Protein AF-A0A3S0S8D2-F1 (afdb_monomer)

Structure (mmCIF, N/CA/C/O backbone):
data_AF-A0A3S0S8D2-F1
#
_entry.id   AF-A0A3S0S8D2-F1
#
loop_
_atom_site.group_PDB
_atom_site.id
_atom_site.type_symbol
_atom_site.label_atom_id
_atom_site.label_alt_id
_atom_site.label_comp_id
_atom_site.label_asym_id
_atom_site.label_entity_id
_atom_site.label_seq_id
_atom_site.pdbx_PDB_ins_code
_atom_site.Cartn_x
_atom_site.Cartn_y
_atom_site.Cartn_z
_atom_site.occupancy
_atom_site.B_iso_or_equiv
_atom_site.auth_seq_id
_atom_site.auth_comp_id
_atom_site.auth_asym_id
_atom_site.auth_atom_id
_atom_site.pdbx_PDB_model_num
ATOM 1 N N . MET A 1 1 ? -9.779 15.955 -19.318 1.00 48.97 1 MET A N 1
ATOM 2 C CA . MET A 1 1 ? -9.387 16.499 -17.996 1.00 48.97 1 MET A CA 1
ATOM 3 C C . MET A 1 1 ? -9.343 15.365 -16.984 1.00 48.97 1 MET A C 1
ATOM 5 O O . MET A 1 1 ? -10.001 14.359 -17.213 1.00 48.97 1 MET A O 1
ATOM 9 N N . THR A 1 2 ? -8.590 15.509 -15.894 1.00 70.19 2 THR A N 1
ATOM 10 C CA . THR A 1 2 ? -8.640 14.594 -14.741 1.00 70.19 2 THR A CA 1
ATOM 11 C C . THR A 1 2 ? -9.596 15.150 -13.692 1.00 70.19 2 THR A C 1
ATOM 13 O O . THR A 1 2 ? -9.360 16.249 -13.193 1.00 70.19 2 THR A O 1
ATOM 16 N N . TYR A 1 3 ? -10.646 14.408 -13.343 1.00 78.44 3 TYR A N 1
ATOM 17 C CA . TYR A 1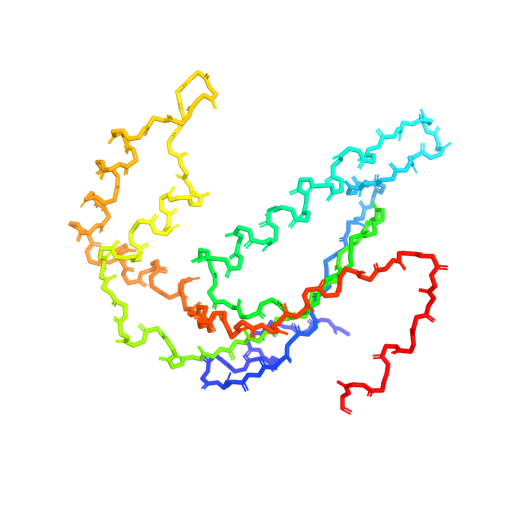 3 ? -11.527 14.781 -12.234 1.00 78.44 3 TYR A CA 1
ATOM 18 C C . TYR A 1 3 ? -10.920 14.335 -10.889 1.00 78.44 3 TYR A C 1
ATOM 20 O O . TYR A 1 3 ? -10.218 13.318 -10.842 1.00 78.44 3 TYR A O 1
ATOM 28 N N . PRO A 1 4 ? -11.158 15.064 -9.783 1.00 78.88 4 PRO A N 1
ATOM 29 C CA . PRO A 1 4 ? -10.824 14.600 -8.440 1.00 78.88 4 PRO A CA 1
ATOM 30 C C . PRO A 1 4 ? -11.459 13.237 -8.143 1.00 78.88 4 PRO A C 1
ATOM 32 O O . PRO A 1 4 ? -12.620 13.009 -8.467 1.00 78.88 4 PRO A O 1
ATOM 35 N N . ARG A 1 5 ? -10.729 12.342 -7.461 1.00 76.88 5 ARG A N 1
ATOM 36 C CA . ARG A 1 5 ? -11.211 10.975 -7.173 1.00 76.88 5 ARG A CA 1
ATOM 37 C C . ARG A 1 5 ? -12.567 10.938 -6.454 1.00 76.88 5 ARG A C 1
ATOM 39 O O . ARG A 1 5 ? -13.375 10.089 -6.792 1.00 76.88 5 ARG A O 1
ATOM 46 N N . HIS A 1 6 ? -12.846 11.893 -5.562 1.00 79.25 6 HIS A N 1
ATOM 47 C CA . HIS A 1 6 ? -14.130 11.999 -4.850 1.00 79.25 6 HIS A CA 1
ATOM 48 C C . HIS A 1 6 ? -15.338 12.333 -5.750 1.00 79.25 6 HIS A C 1
ATOM 50 O O . HIS A 1 6 ? -16.468 12.247 -5.292 1.00 79.25 6 HIS A O 1
ATOM 56 N N . GLN A 1 7 ? -15.117 12.755 -7.002 1.00 82.88 7 GLN A N 1
ATOM 57 C CA . GLN A 1 7 ? -16.180 13.000 -7.991 1.00 82.88 7 GLN A CA 1
ATOM 58 C C . GLN A 1 7 ? -16.427 11.786 -8.897 1.00 82.88 7 GLN A C 1
ATOM 60 O O . GLN A 1 7 ? -17.428 11.740 -9.601 1.00 82.88 7 GLN A O 1
ATOM 65 N N . ILE A 1 8 ? -15.492 10.829 -8.911 1.00 82.25 8 ILE A N 1
ATOM 66 C CA . ILE A 1 8 ? -15.539 9.610 -9.734 1.00 82.25 8 ILE A CA 1
ATOM 67 C C . ILE A 1 8 ? -15.948 8.401 -8.878 1.0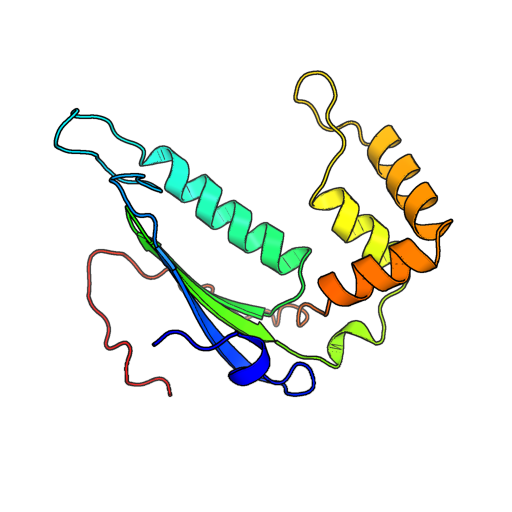0 82.25 8 ILE A C 1
ATOM 69 O O . ILE A 1 8 ? -16.569 7.469 -9.376 1.00 82.25 8 ILE A O 1
ATOM 73 N N . VAL A 1 9 ? -15.568 8.406 -7.598 1.00 81.81 9 VAL A N 1
ATOM 74 C CA . VAL A 1 9 ? -15.732 7.296 -6.658 1.00 81.81 9 VAL A CA 1
ATOM 75 C C . VAL A 1 9 ? -16.474 7.792 -5.424 1.00 81.81 9 VAL A C 1
ATOM 77 O O . VAL A 1 9 ? -15.952 8.636 -4.693 1.00 81.81 9 VAL A O 1
ATOM 80 N N . ASP A 1 10 ? -17.660 7.237 -5.181 1.00 81.38 10 ASP A N 1
ATOM 81 C CA . ASP A 1 10 ? -18.378 7.402 -3.919 1.00 81.38 10 ASP A CA 1
ATOM 82 C C . ASP A 1 10 ? -17.737 6.525 -2.821 1.00 81.38 10 ASP A C 1
ATOM 84 O O . ASP A 1 10 ? -17.685 5.304 -2.980 1.00 81.38 10 ASP A O 1
ATOM 88 N N . PRO A 1 11 ? -17.279 7.095 -1.687 1.00 75.69 11 PRO A N 1
ATOM 89 C CA . PRO A 1 11 ? -16.758 6.321 -0.559 1.00 75.69 11 PRO A CA 1
ATOM 90 C C . PRO A 1 11 ? -17.792 5.426 0.146 1.00 75.69 11 PRO A C 1
ATOM 92 O O . PRO A 1 11 ? -17.395 4.635 1.005 1.00 75.69 11 PRO A O 1
ATOM 95 N N . GLY A 1 12 ? -19.091 5.591 -0.122 1.00 79.00 12 GLY A N 1
ATOM 96 C CA . GLY A 1 12 ? -20.170 4.750 0.408 1.00 79.00 12 GLY A CA 1
ATOM 97 C C . GLY A 1 12 ? -20.477 3.497 -0.421 1.00 79.00 12 GLY A C 1
ATOM 98 O O . GLY A 1 12 ? -21.145 2.596 0.085 1.00 79.00 12 GLY A O 1
ATOM 99 N N . THR A 1 13 ? -19.962 3.409 -1.650 1.00 82.62 13 THR A N 1
ATOM 100 C CA . THR A 1 13 ? -20.306 2.365 -2.624 1.00 82.62 13 THR A CA 1
ATOM 101 C C . THR A 1 13 ? -19.224 1.285 -2.717 1.00 82.62 13 THR A C 1
ATOM 103 O O . THR A 1 13 ? -18.034 1.579 -2.829 1.00 82.62 13 THR A O 1
ATOM 106 N N . GLU A 1 14 ? -19.640 0.016 -2.697 1.00 86.62 14 GLU A N 1
ATOM 107 C CA . GLU A 1 14 ? -18.772 -1.118 -3.031 1.00 86.62 14 GLU A CA 1
ATOM 108 C C . GLU A 1 14 ? -18.471 -1.130 -4.538 1.00 86.62 14 GLU A C 1
ATOM 110 O O . GLU A 1 14 ? -19.368 -0.929 -5.357 1.00 86.62 14 GLU A O 1
ATOM 115 N N . GLY A 1 15 ? -17.225 -1.399 -4.934 1.00 87.94 15 GLY A N 1
ATOM 116 C CA . GLY A 1 15 ? -16.905 -1.496 -6.356 1.00 87.94 15 GLY A CA 1
ATOM 117 C C . GLY A 1 15 ? -15.497 -1.968 -6.684 1.00 87.94 15 GLY A C 1
ATOM 118 O O . GLY A 1 15 ? -14.622 -2.069 -5.821 1.00 87.94 15 GLY A O 1
ATOM 119 N N . PHE A 1 16 ? -15.290 -2.237 -7.973 1.00 90.06 16 PHE A N 1
ATOM 120 C CA . PHE A 1 16 ? -13.996 -2.562 -8.564 1.00 90.06 16 PHE A CA 1
ATOM 121 C C . PHE A 1 16 ? -13.399 -1.335 -9.252 1.00 90.06 16 PHE A C 1
ATOM 123 O O . PHE A 1 16 ? -14.057 -0.676 -10.056 1.00 90.06 16 PHE A O 1
ATOM 130 N N . PHE A 1 17 ? -12.127 -1.055 -8.980 1.00 89.00 17 PHE A N 1
ATOM 131 C CA . PHE A 1 17 ? -11.427 0.119 -9.485 1.00 89.00 17 PHE A CA 1
ATOM 132 C C . PHE A 1 17 ? -10.118 -0.280 -10.159 1.00 89.00 17 PHE A C 1
ATOM 134 O O . PHE A 1 17 ? -9.238 -0.888 -9.545 1.00 89.00 17 PHE A O 1
ATOM 141 N N . HIS A 1 18 ? -9.976 0.107 -11.427 1.00 91.69 18 HIS A N 1
ATOM 142 C CA . HIS A 1 18 ? -8.721 -0.002 -12.159 1.00 91.69 18 HIS A CA 1
ATOM 143 C C . HIS A 1 18 ? -7.872 1.254 -11.921 1.00 91.69 18 HIS A C 1
ATOM 145 O O . HIS A 1 18 ? -8.039 2.291 -12.563 1.00 91.69 18 HIS A O 1
ATOM 151 N N . CYS A 1 19 ? -6.947 1.150 -10.977 1.00 90.12 19 CYS A N 1
ATOM 152 C CA . CYS A 1 19 ? -6.000 2.196 -10.629 1.00 90.12 19 CYS A CA 1
ATOM 153 C C . CYS A 1 19 ? -4.751 2.096 -11.513 1.00 90.12 19 CYS A C 1
ATOM 155 O O . CYS A 1 19 ? -4.150 1.029 -11.644 1.00 90.12 19 CYS A O 1
ATOM 157 N N . VAL A 1 20 ? -4.326 3.224 -12.088 1.00 91.56 20 VAL A N 1
ATOM 158 C CA . VAL A 1 20 ? -3.098 3.314 -12.890 1.00 91.56 20 VAL A CA 1
ATOM 159 C C . VAL A 1 20 ? -2.235 4.447 -12.357 1.00 91.56 20 VAL A C 1
ATOM 161 O O . VAL A 1 20 ? -2.674 5.595 -12.326 1.00 91.56 20 VAL A O 1
ATOM 164 N N . SER A 1 21 ? -0.996 4.139 -11.980 1.00 90.38 21 SER A N 1
ATOM 165 C CA . SER A 1 21 ? 0.012 5.148 -11.639 1.00 90.38 21 SER A CA 1
ATOM 166 C C . SER A 1 21 ? 1.141 5.098 -12.659 1.00 90.38 21 SER A C 1
ATOM 168 O O . SER A 1 21 ? 1.613 4.017 -13.011 1.00 90.38 21 SER A O 1
ATOM 170 N N . ARG A 1 22 ? 1.556 6.263 -13.165 1.00 90.25 22 ARG A N 1
ATOM 171 C CA . ARG A 1 22 ? 2.613 6.397 -14.175 1.00 90.25 22 ARG A CA 1
ATOM 172 C C . ARG A 1 22 ? 3.686 7.342 -13.667 1.00 90.25 22 ARG A C 1
ATOM 174 O O . ARG A 1 22 ? 3.377 8.441 -13.210 1.00 90.25 22 ARG A O 1
ATOM 181 N N . CYS A 1 23 ? 4.936 6.940 -13.813 1.00 86.88 23 CYS A N 1
ATOM 182 C CA . CYS A 1 23 ? 6.074 7.814 -13.610 1.00 86.88 23 CYS A CA 1
ATOM 183 C C . CYS A 1 23 ? 6.367 8.596 -14.897 1.00 86.88 23 CYS A C 1
ATOM 185 O O . CYS A 1 23 ? 6.216 8.088 -16.009 1.00 86.88 23 CYS A O 1
ATOM 187 N N . VAL A 1 24 ? 6.780 9.852 -14.737 1.00 85.31 24 VAL A N 1
ATOM 188 C CA . VAL A 1 24 ? 7.131 10.771 -15.830 1.00 85.31 24 VAL A CA 1
ATOM 189 C C . VAL A 1 24 ? 8.618 11.128 -15.760 1.00 85.31 24 VAL A C 1
ATOM 191 O O . VAL A 1 24 ? 9.308 10.745 -14.817 1.00 85.31 24 VAL A O 1
ATOM 194 N N . GLY A 1 25 ? 9.142 11.829 -16.770 1.00 83.06 25 GLY A N 1
ATOM 195 C CA . GLY A 1 25 ? 10.516 12.351 -16.732 1.00 83.06 25 GLY A CA 1
ATOM 196 C C . GLY A 1 25 ? 11.609 11.278 -16.637 1.00 83.06 25 GLY A C 1
ATOM 197 O O . GLY A 1 25 ? 12.619 11.505 -15.982 1.00 83.06 25 GLY A O 1
ATOM 198 N N . ARG A 1 26 ? 11.403 10.104 -17.258 1.00 80.81 26 ARG A N 1
ATOM 199 C CA . ARG A 1 26 ? 12.319 8.941 -17.213 1.00 80.81 26 ARG A CA 1
ATOM 200 C C . ARG A 1 26 ? 12.582 8.365 -15.810 1.00 80.81 26 ARG A C 1
ATOM 202 O O . ARG A 1 26 ? 13.526 7.602 -15.628 1.00 80.81 26 ARG A O 1
ATOM 209 N N . ALA A 1 27 ? 11.725 8.639 -14.827 1.00 82.50 27 ALA A N 1
ATOM 210 C CA . ALA A 1 27 ? 11.731 7.885 -13.578 1.00 82.50 27 ALA A CA 1
ATOM 211 C C . ALA A 1 27 ? 11.220 6.449 -13.830 1.00 82.50 27 ALA A C 1
ATOM 213 O O . ALA A 1 27 ? 10.017 6.206 -13.880 1.00 82.50 27 ALA A O 1
ATOM 214 N N . PHE A 1 28 ? 12.129 5.494 -14.028 1.00 84.81 28 PHE A N 1
ATOM 215 C CA . PHE A 1 28 ? 11.780 4.079 -14.178 1.00 84.81 28 PHE A CA 1
ATOM 216 C C . PHE A 1 28 ? 11.443 3.450 -12.814 1.00 84.81 28 PHE A C 1
ATOM 218 O O . PHE A 1 28 ? 12.240 3.506 -11.872 1.00 84.81 28 PHE A O 1
ATOM 225 N N . LEU A 1 29 ? 10.270 2.813 -12.727 1.00 88.81 29 LEU A N 1
ATOM 226 C CA . LEU A 1 29 ? 9.887 1.945 -11.608 1.00 88.81 29 LEU A CA 1
ATOM 227 C C . LEU A 1 29 ? 10.770 0.693 -11.589 1.00 88.81 29 LEU A C 1
ATOM 229 O O . LEU A 1 29 ? 11.301 0.327 -10.546 1.00 88.81 29 LEU A O 1
ATOM 233 N N . CYS A 1 30 ? 10.925 0.058 -12.752 1.00 91.88 30 CYS A N 1
ATOM 234 C CA . CYS A 1 30 ? 11.741 -1.134 -12.988 1.00 91.88 30 CYS A CA 1
ATOM 235 C C . CYS A 1 30 ? 12.160 -1.199 -14.473 1.00 91.88 30 CYS A C 1
ATOM 237 O O . CYS A 1 30 ? 11.911 -0.255 -15.224 1.00 91.88 30 CYS A O 1
ATOM 239 N N . GLY A 1 31 ? 12.767 -2.299 -14.924 1.00 89.75 31 GLY A N 1
ATOM 240 C CA . GLY A 1 31 ? 13.288 -2.420 -16.289 1.00 89.75 31 GLY A CA 1
ATOM 241 C C . GLY A 1 31 ? 14.545 -1.578 -16.530 1.00 89.75 31 GLY A C 1
ATOM 242 O O . GLY A 1 31 ? 15.194 -1.129 -15.587 1.00 89.75 31 GLY A O 1
ATOM 243 N N . GLU A 1 32 ? 14.909 -1.388 -17.795 1.00 90.62 32 GLU A N 1
ATOM 244 C CA . GLU A 1 32 ? 16.179 -0.781 -18.206 1.00 90.62 32 GLU A CA 1
ATOM 245 C C . GLU A 1 32 ? 16.000 0.632 -18.782 1.00 90.62 32 GLU A C 1
ATOM 247 O O . GLU A 1 32 ? 15.150 0.857 -19.646 1.00 90.62 32 GLU A O 1
ATOM 252 N N . ASP A 1 33 ? 16.828 1.581 -18.332 1.00 90.44 33 ASP A N 1
ATOM 253 C CA . ASP A 1 33 ? 16.980 2.885 -18.983 1.00 90.44 33 ASP A CA 1
ATOM 254 C C . ASP A 1 33 ? 18.071 2.805 -20.059 1.00 90.44 33 ASP A C 1
ATOM 256 O O . ASP A 1 33 ? 19.259 3.003 -19.783 1.00 90.44 33 ASP A O 1
ATOM 260 N N . ALA A 1 34 ? 17.644 2.545 -21.296 1.00 87.00 34 ALA A N 1
ATOM 261 C CA . ALA A 1 34 ? 18.509 2.367 -22.463 1.00 87.00 34 ALA A CA 1
ATOM 262 C C . ALA A 1 34 ? 19.411 3.576 -22.799 1.00 87.00 34 ALA A C 1
ATOM 264 O O . ALA A 1 34 ? 20.370 3.422 -23.547 1.00 87.00 34 ALA A O 1
ATOM 265 N N . TYR A 1 35 ? 19.141 4.775 -22.264 1.00 88.69 35 TYR A N 1
ATOM 266 C CA . TYR A 1 35 ? 19.982 5.957 -22.508 1.00 88.69 35 TYR A CA 1
ATOM 267 C C . TYR A 1 35 ? 21.207 6.014 -21.577 1.00 88.69 35 TYR A C 1
ATOM 269 O O . TYR A 1 35 ? 22.229 6.580 -21.952 1.00 88.69 35 TYR A O 1
ATOM 277 N N . ILE A 1 36 ? 21.117 5.451 -20.364 1.00 90.75 36 ILE A N 1
ATOM 278 C CA . ILE A 1 36 ? 22.252 5.346 -19.419 1.00 90.75 36 ILE A CA 1
ATOM 279 C C . ILE A 1 36 ? 22.739 3.901 -19.209 1.00 90.75 36 ILE A C 1
ATOM 281 O O . ILE A 1 36 ? 23.648 3.684 -18.412 1.00 90.75 36 ILE A O 1
ATOM 285 N N . GLY A 1 37 ? 22.118 2.913 -19.862 1.00 90.75 37 GLY A N 1
ATOM 286 C CA . GLY A 1 37 ? 22.436 1.487 -19.711 1.00 90.75 37 GLY A CA 1
ATOM 287 C C . GLY A 1 37 ? 22.180 0.926 -18.305 1.00 90.75 37 GLY A C 1
ATOM 288 O O . GLY A 1 37 ? 22.803 -0.057 -17.909 1.00 90.75 37 GLY A O 1
ATOM 289 N N . ARG A 1 38 ? 21.314 1.566 -17.502 1.00 91.94 38 ARG A N 1
ATOM 290 C CA . ARG A 1 38 ? 21.091 1.183 -16.096 1.00 91.94 38 ARG A CA 1
ATOM 291 C C . ARG A 1 38 ? 19.809 0.379 -15.934 1.00 91.94 38 ARG A C 1
ATOM 293 O O . ARG A 1 38 ? 18.718 0.872 -16.214 1.00 91.94 38 ARG A O 1
ATOM 300 N N . SER A 1 39 ? 19.944 -0.826 -15.383 1.00 92.81 39 SER A N 1
ATOM 301 C CA . SER A 1 39 ? 18.808 -1.662 -14.997 1.00 92.81 39 SER A CA 1
ATOM 302 C C . SER A 1 39 ? 18.306 -1.350 -13.582 1.00 92.81 39 SER A C 1
ATOM 304 O O . SER A 1 39 ? 19.063 -1.305 -12.609 1.00 92.81 39 SER A O 1
ATOM 306 N N . TYR A 1 40 ? 16.992 -1.187 -13.476 1.00 93.38 40 TYR A N 1
ATOM 307 C CA . TYR A 1 40 ? 16.210 -1.068 -12.247 1.00 93.38 40 TYR A CA 1
ATOM 308 C C . TYR A 1 40 ? 15.317 -2.299 -12.022 1.00 93.38 40 TYR A C 1
ATOM 310 O O . TYR A 1 40 ? 14.415 -2.273 -11.189 1.00 93.38 40 TYR A O 1
ATOM 318 N N . GLU A 1 41 ? 15.550 -3.384 -12.765 1.00 93.31 41 GLU A N 1
ATOM 319 C CA . GLU A 1 41 ? 14.703 -4.581 -12.791 1.00 93.31 41 GLU A CA 1
ATOM 320 C C . GLU A 1 41 ? 14.488 -5.216 -11.405 1.00 93.31 41 GLU A C 1
ATOM 322 O O . GLU A 1 41 ? 13.369 -5.612 -11.085 1.00 93.31 41 GLU A O 1
ATOM 327 N N . HIS A 1 42 ? 15.508 -5.182 -10.538 1.00 92.12 42 HIS A N 1
ATOM 328 C CA . HIS A 1 42 ? 15.443 -5.624 -9.136 1.00 92.12 42 HIS A CA 1
ATOM 329 C C . HIS A 1 42 ? 14.260 -5.030 -8.348 1.00 92.12 42 HIS A C 1
ATOM 331 O O . HIS A 1 42 ? 13.702 -5.690 -7.476 1.00 92.12 42 HIS A O 1
ATOM 337 N N . ARG A 1 43 ? 13.828 -3.806 -8.681 1.00 93.81 43 ARG A N 1
ATOM 338 C CA . ARG A 1 43 ? 12.719 -3.118 -8.003 1.00 93.81 43 ARG A CA 1
ATOM 339 C C . ARG A 1 43 ? 11.351 -3.713 -8.311 1.00 93.81 43 ARG A C 1
ATOM 341 O O . ARG A 1 43 ? 10.415 -3.436 -7.566 1.00 93.81 43 ARG A O 1
ATOM 348 N N . ARG A 1 44 ? 11.197 -4.496 -9.392 1.00 93.69 44 ARG A N 1
ATOM 349 C CA . ARG A 1 44 ? 9.890 -5.075 -9.753 1.00 93.69 44 ARG A CA 1
ATOM 350 C C . ARG A 1 44 ? 9.353 -5.928 -8.607 1.00 93.69 44 ARG A C 1
ATOM 352 O O . ARG A 1 44 ? 8.203 -5.746 -8.230 1.00 93.69 44 ARG A O 1
ATOM 359 N N . VAL A 1 45 ? 10.200 -6.782 -8.032 1.00 93.56 45 VAL A N 1
ATOM 360 C CA . VAL A 1 45 ? 9.829 -7.660 -6.913 1.00 93.56 45 VAL A CA 1
ATOM 361 C C . VAL A 1 45 ? 9.390 -6.832 -5.703 1.00 93.56 45 VAL A C 1
ATOM 363 O O . VAL A 1 45 ? 8.285 -7.031 -5.217 1.00 93.56 45 VAL A O 1
ATOM 366 N N . TRP A 1 46 ? 10.155 -5.804 -5.321 1.00 93.38 46 TRP A N 1
ATOM 367 C CA . TRP A 1 46 ? 9.801 -4.921 -4.201 1.00 93.38 46 TRP A CA 1
ATOM 368 C C . TRP A 1 46 ? 8.466 -4.188 -4.397 1.00 93.38 46 TRP A C 1
ATOM 370 O O . TRP A 1 46 ? 7.732 -3.973 -3.435 1.00 93.38 46 TRP A O 1
ATOM 380 N N . VAL A 1 47 ? 8.129 -3.788 -5.630 1.00 92.81 47 VAL A N 1
ATOM 381 C CA . VAL A 1 47 ? 6.831 -3.159 -5.936 1.00 92.81 47 VAL A CA 1
ATOM 382 C C . VAL A 1 47 ? 5.693 -4.182 -5.850 1.00 92.81 47 VAL A C 1
ATOM 384 O O . VAL A 1 47 ? 4.637 -3.858 -5.310 1.00 92.81 47 VAL A O 1
ATOM 387 N N . GLU A 1 48 ? 5.896 -5.409 -6.335 1.00 91.75 48 GLU A N 1
ATOM 388 C CA . GLU A 1 48 ? 4.915 -6.502 -6.239 1.00 91.75 48 GLU A CA 1
ATOM 389 C C . GLU A 1 48 ? 4.665 -6.908 -4.774 1.00 91.75 48 GLU A C 1
ATOM 391 O O . GLU A 1 48 ? 3.519 -6.901 -4.323 1.00 91.75 48 GLU A O 1
ATOM 396 N N . GLU A 1 49 ? 5.725 -7.147 -4.000 1.00 91.88 49 GLU A N 1
ATOM 397 C CA . GLU A 1 49 ? 5.673 -7.441 -2.560 1.00 91.88 49 GLU A CA 1
ATOM 398 C C . GLU A 1 49 ? 5.018 -6.304 -1.769 1.00 91.88 49 GLU A C 1
ATOM 400 O O . GLU A 1 49 ? 4.159 -6.546 -0.918 1.00 91.88 49 GLU A O 1
ATOM 405 N N . ARG A 1 50 ? 5.362 -5.042 -2.071 1.00 91.25 50 ARG A N 1
ATOM 406 C CA . ARG A 1 50 ? 4.756 -3.893 -1.389 1.00 91.25 50 ARG A CA 1
ATOM 407 C C . ARG A 1 50 ? 3.271 -3.759 -1.708 1.00 91.25 50 ARG A C 1
ATOM 409 O O . ARG A 1 50 ? 2.533 -3.375 -0.810 1.00 91.25 50 ARG A O 1
ATOM 416 N N . MET A 1 51 ? 2.812 -4.077 -2.921 1.00 90.69 51 MET A N 1
ATOM 417 C CA . MET A 1 51 ? 1.374 -4.091 -3.234 1.00 90.69 51 MET A CA 1
ATOM 418 C C . MET A 1 51 ? 0.618 -5.169 -2.454 1.00 90.69 51 MET A C 1
ATOM 420 O O . MET A 1 51 ? -0.477 -4.889 -1.974 1.00 90.69 51 MET A O 1
ATOM 424 N N . LEU A 1 52 ? 1.202 -6.360 -2.290 1.00 89.31 52 LEU A N 1
ATOM 425 C CA . LEU A 1 52 ? 0.606 -7.440 -1.499 1.00 89.31 52 LEU A CA 1
ATOM 426 C C . LEU A 1 52 ? 0.525 -7.051 -0.014 1.00 89.31 52 LEU A C 1
ATOM 428 O O . LEU A 1 52 ? -0.564 -7.033 0.547 1.00 89.31 52 LEU A O 1
ATOM 432 N N . ALA A 1 53 ? 1.631 -6.592 0.583 1.00 88.25 53 ALA A N 1
ATOM 433 C CA . ALA A 1 53 ? 1.643 -6.109 1.967 1.00 88.25 53 ALA A CA 1
ATOM 434 C C . ALA A 1 53 ? 0.703 -4.905 2.194 1.00 88.25 53 ALA A C 1
ATOM 436 O O . ALA A 1 53 ? 0.091 -4.773 3.253 1.00 88.25 53 ALA A O 1
ATOM 437 N N . LEU A 1 54 ? 0.554 -4.024 1.196 1.00 89.44 54 LEU A N 1
ATOM 438 C CA . LEU A 1 54 ? -0.430 -2.942 1.236 1.00 89.44 54 LEU A CA 1
ATOM 439 C C . LEU A 1 54 ? -1.870 -3.463 1.196 1.00 89.44 54 LEU A C 1
ATOM 441 O O . LEU A 1 54 ? -2.702 -2.816 1.807 1.00 89.44 54 LEU A O 1
ATOM 445 N N . ALA A 1 55 ? -2.168 -4.576 0.521 1.00 87.94 55 ALA A N 1
ATOM 446 C CA . ALA A 1 55 ? -3.506 -5.179 0.464 1.00 87.94 55 ALA A CA 1
ATOM 447 C C . ALA A 1 55 ? -3.845 -6.087 1.668 1.00 87.94 55 ALA A C 1
ATOM 449 O O . ALA A 1 55 ? -4.994 -6.496 1.819 1.00 87.94 55 ALA A O 1
ATOM 450 N N . GLU A 1 56 ? -2.860 -6.395 2.519 1.00 83.62 56 GLU A N 1
ATOM 451 C CA . GLU A 1 56 ? -3.068 -7.018 3.834 1.00 83.62 56 GLU A CA 1
ATOM 452 C C . GLU A 1 56 ? -3.309 -5.980 4.949 1.00 83.62 56 GLU A C 1
ATOM 454 O O . GLU A 1 56 ? -4.088 -6.226 5.872 1.00 83.62 56 GLU A O 1
ATOM 459 N N . CYS A 1 57 ? -2.602 -4.840 4.906 1.00 84.81 57 CYS A N 1
ATOM 460 C CA . CYS A 1 57 ? -2.677 -3.794 5.937 1.00 84.81 57 CYS A CA 1
ATOM 461 C C . CYS A 1 57 ? -3.703 -2.704 5.606 1.00 84.81 57 CYS A C 1
ATOM 463 O O . CYS A 1 57 ? -4.530 -2.352 6.446 1.00 84.81 57 CYS A O 1
ATOM 465 N N . PHE A 1 58 ? -3.623 -2.153 4.389 1.00 82.62 58 PHE A N 1
ATOM 466 C CA . PHE A 1 58 ? -4.793 -1.564 3.763 1.00 82.62 58 PHE A CA 1
ATOM 467 C C . PHE A 1 58 ? -5.554 -2.662 3.066 1.00 82.62 58 PHE A C 1
ATOM 469 O O . PHE A 1 58 ? -5.192 -3.828 3.001 1.00 82.62 58 PHE A O 1
ATOM 476 N N . ALA A 1 59 ? -6.726 -2.263 2.671 1.00 78.88 59 ALA A N 1
ATOM 477 C CA . ALA A 1 59 ? -7.808 -2.997 3.222 1.00 78.88 59 ALA A CA 1
ATOM 478 C C . ALA A 1 59 ? -8.832 -2.922 2.080 1.00 78.88 59 ALA A C 1
ATOM 480 O O . ALA A 1 59 ? -9.753 -2.128 1.944 1.00 78.88 59 ALA A O 1
ATOM 481 N N . VAL A 1 60 ? -8.428 -3.683 1.076 1.00 83.94 60 VAL A N 1
ATOM 482 C CA . VAL A 1 60 ? -8.873 -3.611 -0.300 1.00 83.94 60 VAL A CA 1
ATOM 483 C C . VAL A 1 60 ? -8.590 -4.986 -0.876 1.00 83.94 60 VAL A C 1
ATOM 485 O O . VAL A 1 60 ? -7.500 -5.528 -0.697 1.00 83.94 60 VAL A O 1
ATOM 488 N N . GLY A 1 61 ? -9.548 -5.578 -1.578 1.00 86.94 61 GLY A N 1
ATOM 489 C CA . GLY A 1 61 ? -9.281 -6.829 -2.279 1.00 86.94 61 GLY A CA 1
ATOM 490 C C . GLY A 1 61 ? -8.363 -6.548 -3.465 1.00 86.94 61 GLY A C 1
ATOM 491 O O . GLY A 1 61 ? -8.779 -5.847 -4.381 1.00 86.94 61 GLY A O 1
ATOM 492 N N . LEU A 1 62 ? -7.141 -7.079 -3.490 1.00 89.44 62 LEU A N 1
ATOM 493 C CA . LEU A 1 62 ? -6.247 -6.965 -4.648 1.00 89.44 62 LEU A CA 1
ATOM 494 C C . LEU A 1 62 ? -6.513 -8.113 -5.635 1.00 89.44 62 LEU A C 1
ATOM 496 O O . LEU A 1 62 ? -6.085 -9.240 -5.412 1.00 89.44 62 LEU A O 1
ATOM 500 N N . TYR A 1 63 ? -7.211 -7.832 -6.739 1.00 90.31 63 TYR A N 1
ATOM 501 C CA . TYR A 1 63 ? -7.645 -8.861 -7.698 1.00 90.31 63 TYR A CA 1
ATOM 502 C C . TYR A 1 63 ? -6.627 -9.117 -8.816 1.00 90.31 63 TYR A C 1
ATOM 504 O O . TYR A 1 63 ? -6.434 -10.256 -9.242 1.00 90.31 63 TYR A O 1
ATOM 512 N N . ALA A 1 64 ? -5.975 -8.065 -9.312 1.00 89.75 64 ALA A N 1
ATOM 513 C CA . ALA A 1 64 ? -4.953 -8.174 -10.349 1.00 89.75 64 ALA A CA 1
ATOM 514 C C . ALA A 1 64 ? -3.962 -7.012 -10.269 1.00 89.75 64 ALA A C 1
ATOM 516 O O . ALA A 1 64 ? -4.311 -5.910 -9.844 1.00 89.75 64 ALA A O 1
ATOM 517 N N . TYR A 1 65 ? -2.736 -7.240 -10.736 1.00 94.12 65 TYR A N 1
ATOM 518 C CA . TYR A 1 65 ? -1.755 -6.180 -10.930 1.00 94.12 65 TYR A CA 1
ATOM 519 C C . TYR A 1 65 ? -0.820 -6.480 -12.108 1.00 94.12 65 TYR A C 1
ATOM 521 O O . TYR A 1 65 ? -0.609 -7.635 -12.496 1.00 94.12 65 TYR A O 1
ATOM 529 N N . ALA A 1 66 ? -0.228 -5.421 -12.656 1.00 94.31 66 ALA A N 1
ATOM 530 C CA . ALA A 1 66 ? 0.853 -5.494 -13.632 1.00 94.31 66 ALA A CA 1
ATOM 531 C C . ALA A 1 66 ? 1.877 -4.387 -13.349 1.00 94.31 66 ALA A C 1
ATOM 533 O O . ALA A 1 66 ? 1.544 -3.201 -13.407 1.00 94.31 66 ALA A O 1
ATOM 534 N N . VAL A 1 67 ? 3.124 -4.769 -13.058 1.00 93.62 67 VAL A N 1
ATOM 535 C CA . VAL A 1 67 ? 4.239 -3.831 -12.860 1.00 93.62 67 VAL A CA 1
ATOM 536 C C . VAL A 1 67 ? 5.046 -3.738 -14.150 1.00 93.62 67 VAL A C 1
ATOM 538 O O . VAL A 1 67 ? 5.721 -4.687 -14.551 1.00 93.62 67 VAL A O 1
ATOM 541 N N . MET A 1 68 ? 4.987 -2.578 -14.797 1.00 91.38 68 MET A N 1
ATOM 542 C CA . MET A 1 68 ? 5.722 -2.267 -16.021 1.00 91.38 68 MET A CA 1
ATOM 543 C C . MET A 1 68 ? 6.795 -1.205 -15.742 1.00 91.38 68 MET A C 1
ATOM 545 O O . MET A 1 68 ? 6.818 -0.573 -14.686 1.00 91.38 68 MET A O 1
ATOM 549 N N . SER A 1 69 ? 7.715 -0.998 -16.686 1.00 91.06 69 SER A N 1
ATOM 550 C CA . SER A 1 69 ? 8.957 -0.244 -16.447 1.00 91.06 69 SER A CA 1
ATOM 551 C C . SER A 1 69 ? 8.751 1.195 -15.952 1.00 91.06 69 SER A C 1
ATOM 553 O O . SER A 1 69 ? 9.575 1.722 -15.215 1.00 91.06 69 SER A O 1
ATOM 555 N N . HIS A 1 70 ? 7.640 1.832 -16.324 1.00 89.94 70 HIS A N 1
ATOM 556 C CA . HIS A 1 70 ? 7.322 3.227 -15.988 1.00 89.94 70 HIS A CA 1
ATOM 557 C C . HIS A 1 70 ? 5.893 3.417 -15.451 1.00 89.94 70 HIS A C 1
ATOM 559 O O . HIS A 1 70 ? 5.452 4.550 -15.262 1.00 89.94 70 HIS A O 1
ATOM 565 N N . HIS A 1 71 ? 5.135 2.338 -15.243 1.00 91.56 71 HIS A N 1
ATOM 566 C CA . HIS A 1 71 ? 3.774 2.419 -14.723 1.00 91.56 71 HIS A CA 1
ATOM 567 C C . HIS A 1 71 ? 3.332 1.117 -14.052 1.00 91.56 71 HIS A C 1
ATOM 569 O O . HIS A 1 71 ? 3.857 0.042 -14.340 1.00 91.56 71 HIS A O 1
ATOM 575 N N . VAL A 1 72 ? 2.338 1.224 -13.176 1.00 94.12 72 VAL A N 1
ATOM 576 C CA . VAL A 1 72 ? 1.681 0.090 -12.529 1.00 94.12 72 VAL A CA 1
ATOM 577 C C . VAL A 1 72 ? 0.177 0.160 -12.772 1.00 94.12 72 VAL A C 1
ATOM 579 O O . VAL A 1 72 ? -0.430 1.228 -12.660 1.00 94.12 72 VAL A O 1
ATOM 582 N N . HIS A 1 73 ? -0.400 -0.987 -13.114 1.00 94.25 73 HIS A N 1
ATOM 583 C CA . HIS A 1 73 ? -1.838 -1.227 -13.156 1.00 94.25 73 HIS A CA 1
ATOM 584 C C . HIS A 1 73 ? -2.226 -2.066 -11.940 1.00 94.25 73 HIS A C 1
ATOM 586 O O . HIS A 1 73 ? -1.557 -3.058 -11.648 1.00 94.25 73 HIS A O 1
ATOM 592 N N . VAL A 1 74 ? -3.300 -1.685 -11.251 1.00 93.94 74 VAL A N 1
ATOM 593 C CA . VAL A 1 74 ? -3.830 -2.392 -10.079 1.00 93.94 74 VAL A CA 1
ATOM 594 C C . VAL A 1 74 ? -5.351 -2.436 -10.185 1.00 93.94 74 VAL A C 1
ATOM 596 O O . VAL A 1 74 ? -5.980 -1.403 -10.397 1.00 93.94 74 VAL A O 1
ATOM 599 N N . VAL A 1 75 ? -5.945 -3.615 -10.030 1.00 93.25 75 VAL A N 1
ATOM 600 C CA . VAL A 1 75 ? -7.396 -3.794 -9.910 1.00 93.25 75 VAL A CA 1
ATOM 601 C C . VAL A 1 75 ? -7.702 -4.110 -8.455 1.00 93.25 75 VAL A C 1
ATOM 603 O O . VAL A 1 75 ? -7.311 -5.168 -7.955 1.00 93.25 75 VAL A O 1
ATOM 606 N N . VAL A 1 76 ? -8.385 -3.183 -7.784 1.00 90.56 76 VAL A N 1
ATOM 607 C CA . VAL A 1 76 ? -8.799 -3.324 -6.383 1.00 90.56 76 VAL A CA 1
ATOM 608 C C . VAL A 1 76 ? -10.318 -3.387 -6.261 1.00 90.56 76 VAL A C 1
ATOM 610 O O . VAL A 1 76 ? -11.017 -2.683 -6.984 1.00 90.56 76 VAL A O 1
ATOM 613 N N . ARG A 1 77 ? -10.828 -4.188 -5.325 1.00 89.12 77 ARG A N 1
ATOM 614 C CA . ARG A 1 77 ? -12.202 -4.103 -4.816 1.00 89.12 77 ARG A CA 1
ATOM 615 C C . ARG A 1 77 ? -12.180 -3.328 -3.506 1.00 89.12 77 ARG A C 1
ATOM 617 O O . ARG A 1 77 ? -11.373 -3.643 -2.631 1.00 89.12 77 ARG A O 1
ATOM 624 N N . VAL A 1 78 ? -13.056 -2.343 -3.373 1.00 84.75 78 VAL A N 1
ATOM 625 C CA . VAL A 1 78 ? -13.297 -1.627 -2.115 1.00 84.75 78 VAL A CA 1
ATOM 626 C C . VAL A 1 78 ? -14.665 -2.045 -1.601 1.00 84.75 78 VAL A C 1
ATOM 628 O O . VAL A 1 78 ? -15.634 -1.978 -2.353 1.00 84.75 78 VAL A O 1
ATOM 631 N N . ASP A 1 79 ? -14.729 -2.447 -0.336 1.00 84.25 79 ASP A N 1
ATOM 632 C CA . ASP A 1 79 ? -15.965 -2.737 0.390 1.00 84.25 79 ASP A CA 1
ATOM 633 C C . ASP A 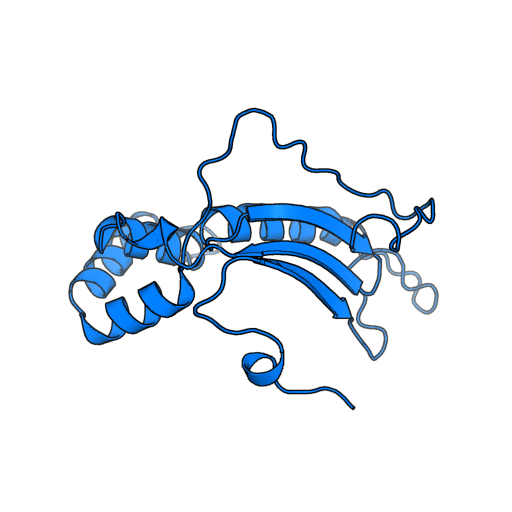1 79 ? -16.046 -1.796 1.604 1.00 84.25 79 ASP A C 1
ATOM 635 O O . ASP A 1 79 ? -15.266 -1.946 2.538 1.00 84.25 79 ASP A O 1
ATOM 639 N N . PRO A 1 80 ? -16.942 -0.796 1.625 1.00 77.69 80 PRO A N 1
ATOM 640 C CA . PRO A 1 80 ? -17.070 0.114 2.765 1.00 77.69 80 PRO A CA 1
ATOM 641 C C . PRO A 1 80 ? -17.555 -0.542 4.071 1.00 77.69 80 PRO A C 1
ATOM 643 O O . PRO A 1 80 ? -17.469 0.094 5.123 1.00 77.69 80 PRO A O 1
ATOM 646 N N . GLN A 1 81 ? -18.099 -1.765 4.025 1.00 78.31 81 GLN A N 1
ATOM 647 C CA . GLN A 1 81 ? -18.749 -2.426 5.161 1.00 78.31 81 GLN A CA 1
ATOM 648 C C . GLN A 1 81 ? -17.817 -3.343 5.955 1.00 78.31 81 GLN A C 1
ATOM 650 O O . GLN A 1 81 ? -17.947 -3.399 7.175 1.00 78.31 81 GLN A O 1
ATOM 655 N N . ALA A 1 82 ? -16.858 -4.015 5.315 1.00 71.81 82 ALA A N 1
ATOM 656 C CA . ALA A 1 82 ? -16.042 -5.043 5.974 1.00 71.81 82 ALA A CA 1
ATOM 657 C C . ALA A 1 82 ? -15.083 -4.538 7.093 1.00 71.81 82 ALA A C 1
ATOM 659 O O . ALA A 1 82 ? -14.375 -5.345 7.684 1.00 71.81 82 ALA A O 1
ATOM 660 N N . THR A 1 83 ? -15.043 -3.231 7.4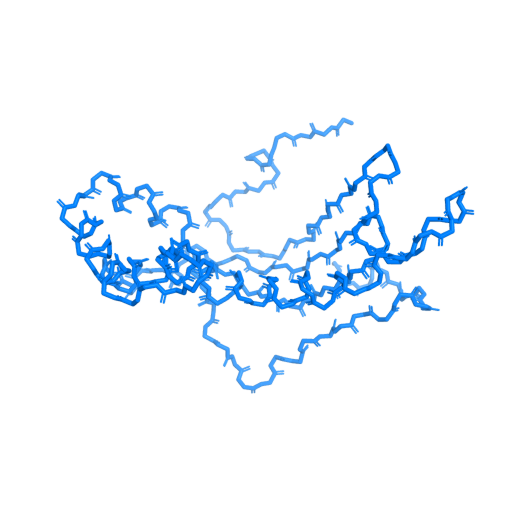17 1.00 67.19 83 THR A N 1
ATOM 661 C CA . THR A 1 83 ? -14.271 -2.672 8.561 1.00 67.19 83 THR A CA 1
ATOM 662 C C . THR A 1 83 ? -15.066 -2.653 9.853 1.00 67.19 83 THR A C 1
ATOM 664 O O . THR A 1 83 ? -14.509 -2.335 10.897 1.00 67.19 83 THR A O 1
ATOM 667 N N . LYS A 1 84 ? -16.378 -2.902 9.787 1.00 69.62 84 LYS A N 1
ATOM 668 C CA . LYS A 1 84 ? -17.293 -2.712 10.920 1.00 69.62 84 LYS A CA 1
ATOM 669 C C . LYS A 1 84 ? -16.943 -3.544 12.151 1.00 69.62 84 LYS A C 1
ATOM 671 O O . LYS A 1 84 ? -17.305 -3.141 13.250 1.00 69.62 84 LYS A O 1
ATOM 676 N N . ASP A 1 85 ? -16.235 -4.649 11.948 1.00 77.38 85 ASP A N 1
ATOM 677 C CA . ASP A 1 85 ? -15.927 -5.632 12.983 1.00 77.38 85 ASP A CA 1
ATOM 678 C C . ASP A 1 85 ? -14.485 -5.506 13.523 1.00 77.38 85 ASP A C 1
ATOM 680 O O . ASP A 1 85 ? -14.076 -6.303 14.364 1.00 77.38 85 ASP A O 1
ATOM 684 N N . TRP A 1 86 ? -13.704 -4.527 13.045 1.00 82.88 86 TRP A N 1
ATOM 685 C CA . TRP A 1 86 ? -12.307 -4.318 13.449 1.00 82.88 86 TRP A CA 1
ATOM 686 C C . TRP A 1 86 ? -12.182 -3.534 14.754 1.00 82.88 86 TRP A C 1
ATOM 688 O O . TRP A 1 86 ? -12.828 -2.500 14.932 1.00 82.88 86 TRP A O 1
ATOM 698 N N . SER A 1 87 ? -11.286 -3.981 15.635 1.00 89.56 87 SER A N 1
ATOM 699 C CA . SER A 1 87 ? -10.941 -3.253 16.860 1.00 89.56 87 SER A CA 1
ATOM 700 C C . SER A 1 87 ? -9.862 -2.188 16.625 1.00 89.56 87 SER A C 1
ATOM 702 O O . SER A 1 87 ? -9.043 -2.282 15.705 1.00 89.56 87 SER A O 1
ATOM 704 N N . ASP 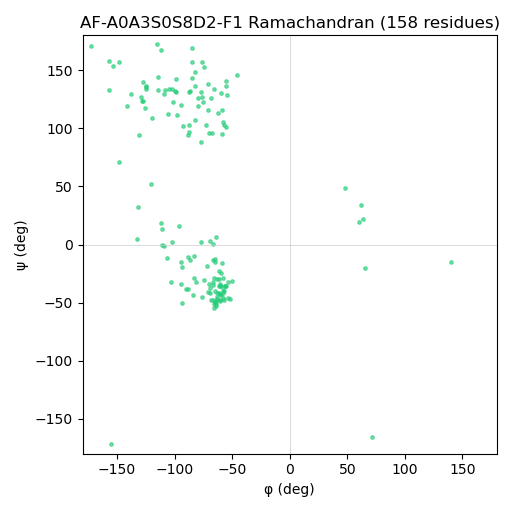A 1 88 ? -9.813 -1.191 17.513 1.00 90.19 88 ASP A N 1
ATOM 705 C CA . ASP A 1 88 ? -8.743 -0.183 17.582 1.00 90.19 88 ASP A CA 1
ATOM 706 C C . ASP A 1 88 ? -7.346 -0.821 17.685 1.00 90.19 88 ASP A C 1
ATOM 708 O O . ASP A 1 88 ? -6.364 -0.286 17.167 1.00 90.19 88 ASP A O 1
ATOM 712 N N . GLU A 1 89 ? -7.260 -1.985 18.333 1.00 91.50 89 GLU A N 1
ATOM 713 C CA . GLU A 1 89 ? -6.049 -2.796 18.441 1.00 91.50 89 GLU A CA 1
ATOM 714 C C . GLU A 1 89 ? -5.618 -3.342 17.074 1.00 91.50 89 GLU A C 1
ATOM 716 O O . GLU A 1 89 ? -4.513 -3.040 16.620 1.00 91.50 89 GLU A O 1
ATOM 721 N N . GLU A 1 90 ? -6.518 -4.031 16.366 1.00 89.25 90 GLU A N 1
ATOM 722 C CA . GLU A 1 90 ? -6.280 -4.591 15.027 1.00 89.25 90 GLU A CA 1
ATOM 723 C C . GLU A 1 90 ? -5.858 -3.514 14.011 1.00 89.25 90 GLU A C 1
ATOM 725 O O . GLU A 1 90 ? -4.982 -3.725 13.162 1.00 89.25 90 GLU A O 1
ATOM 730 N N . VAL A 1 91 ? -6.480 -2.334 14.088 1.00 89.56 91 VAL A N 1
ATOM 731 C CA . VAL A 1 91 ? -6.156 -1.183 13.236 1.00 89.56 91 VAL A CA 1
ATOM 732 C C . VAL A 1 91 ? -4.785 -0.602 13.577 1.00 89.56 91 VAL A C 1
ATOM 734 O O . VAL A 1 91 ? -4.006 -0.300 12.664 1.00 89.56 91 VAL A O 1
ATOM 737 N N . ALA A 1 92 ? -4.452 -0.483 14.864 1.00 92.12 92 ALA A N 1
ATOM 738 C CA . ALA A 1 92 ? -3.144 -0.009 15.299 1.00 92.12 92 ALA A CA 1
ATOM 739 C C . ALA A 1 92 ? -2.013 -0.947 14.860 1.00 92.12 92 ALA A C 1
ATOM 741 O O . ALA A 1 92 ? -1.005 -0.480 14.322 1.00 92.12 92 ALA A O 1
ATOM 742 N N . GLU A 1 93 ? -2.192 -2.257 15.029 1.00 91.12 93 GLU A N 1
ATOM 743 C CA . GLU A 1 93 ? -1.217 -3.268 14.617 1.00 91.12 93 GLU A CA 1
ATOM 744 C C . GLU A 1 93 ? -0.963 -3.237 13.108 1.00 91.12 93 GLU A C 1
ATOM 746 O O . GLU A 1 93 ? 0.191 -3.156 12.678 1.00 91.12 93 GLU A O 1
ATOM 751 N N . ARG A 1 94 ? -2.020 -3.219 12.281 1.00 89.81 94 ARG A N 1
ATOM 752 C CA . ARG A 1 94 ? -1.883 -3.124 10.814 1.00 89.81 94 ARG A CA 1
ATOM 753 C C . ARG A 1 94 ? -1.192 -1.840 10.371 1.00 89.81 94 ARG A C 1
ATOM 755 O O . ARG A 1 94 ? -0.341 -1.877 9.475 1.00 89.81 94 ARG A O 1
ATOM 762 N N . TRP A 1 95 ? -1.528 -0.711 10.995 1.00 91.38 95 TRP A N 1
ATOM 763 C CA . TRP A 1 95 ? -0.892 0.570 10.700 1.00 91.38 95 TRP A CA 1
ATOM 764 C C . TRP A 1 95 ? 0.604 0.540 11.030 1.00 91.38 95 TRP A C 1
ATOM 766 O O . TRP A 1 95 ? 1.431 0.924 10.199 1.00 91.38 95 TRP A O 1
ATOM 776 N N . VAL A 1 96 ? 0.974 0.029 12.206 1.00 92.56 96 VAL A N 1
ATOM 777 C CA . VAL A 1 96 ? 2.378 -0.080 12.627 1.00 92.56 96 VAL A CA 1
ATOM 778 C C . VAL A 1 96 ? 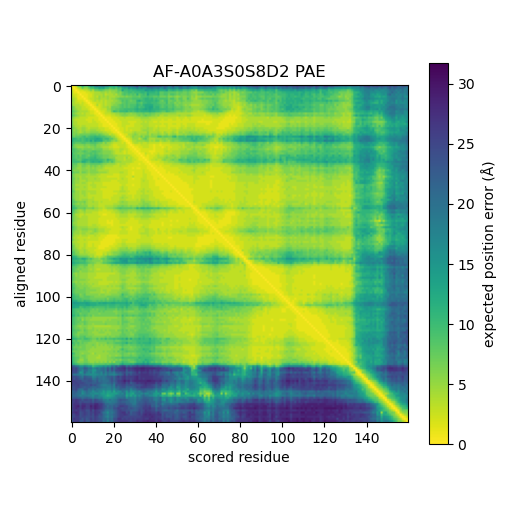3.145 -1.120 11.806 1.00 92.56 96 VAL A C 1
ATOM 780 O O . VAL A 1 96 ? 4.282 -0.851 11.428 1.00 92.56 96 VAL A O 1
ATOM 783 N N . ARG A 1 97 ? 2.536 -2.250 11.421 1.00 89.25 97 ARG A N 1
ATOM 784 C CA . ARG A 1 97 ? 3.141 -3.224 10.489 1.00 89.25 97 ARG A CA 1
ATOM 785 C C . ARG A 1 97 ? 3.527 -2.567 9.159 1.00 89.25 97 ARG A C 1
ATOM 787 O O . ARG A 1 97 ? 4.551 -2.909 8.569 1.00 89.25 97 ARG A O 1
ATOM 794 N N . LEU A 1 98 ? 2.732 -1.603 8.688 1.00 88.88 98 LEU A N 1
ATOM 795 C CA . LEU A 1 98 ? 3.002 -0.873 7.449 1.00 88.88 98 LEU A CA 1
ATOM 796 C C . LEU A 1 98 ? 4.023 0.271 7.610 1.00 88.88 98 LEU A C 1
ATOM 798 O O . LEU A 1 98 ? 4.764 0.557 6.658 1.00 88.88 98 LEU A O 1
ATOM 802 N N . PHE A 1 99 ? 4.050 0.902 8.788 1.00 89.38 99 PHE A N 1
ATOM 803 C CA . PHE A 1 99 ? 4.897 2.039 9.169 1.00 89.38 99 PHE A CA 1
ATOM 804 C C . PHE A 1 99 ? 5.792 1.697 10.373 1.00 89.38 99 PHE A C 1
ATOM 806 O O . PHE A 1 99 ? 5.823 2.412 11.376 1.00 89.38 99 PHE A O 1
ATOM 813 N N . SER A 1 100 ? 6.518 0.582 10.255 1.00 91.38 100 SER A N 1
ATOM 814 C CA . SER A 1 100 ? 7.381 0.020 11.299 1.00 91.38 100 SER A CA 1
ATOM 815 C C . SER A 1 100 ? 8.424 1.024 11.793 1.00 91.38 100 SER A C 1
ATOM 817 O O . SER A 1 100 ? 9.108 1.643 10.969 1.00 91.38 100 SER A O 1
ATOM 819 N N . VAL A 1 101 ? 8.634 1.107 13.109 1.00 91.44 101 VAL A N 1
ATOM 820 C CA . VAL A 1 101 ? 9.805 1.798 13.665 1.00 91.44 101 VAL A CA 1
ATOM 821 C C . VAL A 1 101 ? 11.061 1.033 13.270 1.00 91.44 101 VAL A C 1
ATOM 823 O O . VAL A 1 101 ? 11.101 -0.194 13.379 1.00 91.44 101 VAL A O 1
ATOM 826 N N . ARG A 1 102 ? 12.080 1.760 12.808 1.00 91.62 102 ARG A N 1
ATOM 827 C CA . ARG A 1 102 ? 13.380 1.187 12.466 1.00 91.62 102 ARG A CA 1
ATOM 828 C C . ARG A 1 102 ? 14.504 1.880 13.214 1.00 91.62 102 ARG A C 1
ATOM 830 O O . ARG A 1 102 ? 14.524 3.107 13.287 1.00 91.62 102 ARG A O 1
ATOM 837 N N . VAL A 1 103 ? 15.427 1.075 13.722 1.00 92.44 103 VAL A N 1
ATOM 838 C CA . VAL A 1 103 ? 16.675 1.487 14.369 1.00 92.44 103 VAL A CA 1
ATOM 839 C C . VAL A 1 103 ? 17.777 0.687 13.684 1.00 92.44 103 VAL A C 1
ATOM 841 O O . VAL A 1 103 ? 17.639 -0.524 13.538 1.00 92.44 103 VAL A O 1
ATOM 844 N N . ASP A 1 104 ? 18.806 1.369 13.179 1.00 91.62 104 ASP A N 1
ATOM 845 C CA . ASP A 1 104 ? 19.896 0.763 12.399 1.00 91.62 104 ASP A CA 1
ATOM 846 C C . ASP A 1 104 ? 19.390 -0.171 11.275 1.00 91.62 104 ASP A C 1
ATOM 848 O O . ASP A 1 104 ? 19.805 -1.316 11.129 1.00 91.62 104 ASP A O 1
ATOM 852 N N . GLU A 1 105 ? 18.425 0.340 10.497 1.00 87.44 105 GLU A N 1
ATOM 853 C CA . GLU A 1 105 ? 17.699 -0.313 9.384 1.00 87.44 105 GLU A CA 1
ATOM 854 C C . GLU A 1 105 ? 16.797 -1.512 9.756 1.00 87.44 105 GLU A C 1
ATOM 856 O O . GLU A 1 105 ? 15.838 -1.810 9.024 1.00 87.44 105 GLU A O 1
ATOM 861 N N . LEU A 1 106 ? 17.026 -2.141 10.910 1.00 90.88 106 LEU A N 1
ATOM 862 C CA . LEU A 1 106 ? 16.226 -3.230 11.475 1.00 90.88 106 LEU A CA 1
ATOM 863 C C . LEU A 1 106 ? 14.900 -2.724 12.058 1.00 90.88 106 LEU A C 1
ATOM 865 O O . LEU A 1 106 ? 14.783 -1.573 12.469 1.00 90.88 106 LEU A O 1
ATOM 869 N N . VAL A 1 107 ? 13.882 -3.589 12.089 1.00 91.75 107 VAL A N 1
ATOM 870 C CA . VAL A 1 107 ? 12.590 -3.294 12.733 1.00 91.75 107 VAL A CA 1
ATOM 871 C C . VAL A 1 107 ? 12.721 -3.497 14.242 1.00 91.75 107 VAL A C 1
ATOM 873 O O . VAL A 1 107 ? 13.110 -4.576 14.677 1.00 91.75 107 VAL A O 1
ATOM 876 N N . ASP A 1 108 ? 12.366 -2.483 15.033 1.00 95.12 108 ASP A N 1
ATOM 877 C CA . ASP A 1 108 ? 12.294 -2.598 16.495 1.00 95.12 108 ASP A CA 1
ATOM 878 C C . ASP A 1 108 ? 10.858 -2.969 16.898 1.00 95.12 108 ASP A C 1
ATOM 880 O O . ASP A 1 108 ? 9.951 -2.130 16.887 1.00 95.12 108 ASP A O 1
ATOM 884 N N . GLU A 1 109 ? 10.642 -4.247 17.219 1.00 93.31 109 GLU A N 1
ATOM 885 C CA . GLU A 1 109 ? 9.328 -4.790 17.587 1.00 93.31 109 GLU A CA 1
ATOM 886 C C . GLU A 1 109 ? 8.746 -4.129 18.843 1.00 93.31 109 GLU A C 1
ATOM 888 O O . GLU A 1 109 ? 7.543 -3.866 18.898 1.00 93.31 109 GLU A O 1
ATOM 893 N N . ARG A 1 110 ? 9.589 -3.783 19.824 1.00 94.38 110 ARG A N 1
ATOM 894 C CA . ARG A 1 110 ? 9.157 -3.132 21.068 1.00 94.38 110 ARG A CA 1
ATOM 895 C C . ARG A 1 110 ? 8.673 -1.713 20.791 1.00 94.38 110 ARG A C 1
ATOM 897 O O . ARG A 1 110 ? 7.585 -1.345 21.225 1.00 94.38 110 ARG A O 1
ATOM 904 N N . LEU A 1 111 ? 9.431 -0.920 20.035 1.00 94.19 111 LEU A N 1
ATOM 905 C CA . LEU A 1 111 ? 9.008 0.432 19.652 1.00 94.19 111 LEU A CA 1
ATOM 906 C C . LEU A 1 111 ? 7.781 0.410 18.728 1.00 94.19 111 LEU A C 1
ATOM 908 O O . LEU A 1 111 ? 6.972 1.339 18.771 1.00 94.19 111 LEU A O 1
ATOM 912 N N . CYS A 1 112 ? 7.604 -0.649 17.932 1.00 94.00 112 CYS A N 1
ATOM 913 C CA . CYS A 1 112 ? 6.367 -0.892 17.193 1.00 94.00 112 CYS A CA 1
ATOM 914 C C . CYS A 1 112 ? 5.176 -1.124 18.142 1.00 94.00 112 CYS A C 1
ATOM 916 O O . CYS A 1 112 ? 4.185 -0.400 18.042 1.00 94.00 112 CYS A O 1
ATOM 918 N N . GLN A 1 113 ? 5.282 -2.049 19.101 1.00 93.50 113 GLN A N 1
ATOM 919 C CA . GLN A 1 113 ? 4.239 -2.310 20.108 1.00 93.50 113 GLN A CA 1
ATOM 920 C C . GLN A 1 113 ? 3.891 -1.048 20.914 1.00 93.50 113 GLN A C 1
ATOM 922 O O . GLN A 1 113 ? 2.723 -0.674 21.019 1.00 93.50 113 GLN A O 1
ATOM 927 N N . GLU A 1 114 ? 4.898 -0.321 21.409 1.00 94.69 114 GLU A N 1
ATOM 928 C CA . GLU A 1 114 ? 4.681 0.945 22.115 1.00 94.69 114 GLU A CA 1
ATOM 929 C C . GLU A 1 114 ? 3.968 1.988 21.237 1.00 94.69 114 GLU A C 1
ATOM 931 O O . GLU A 1 114 ? 3.147 2.759 21.734 1.00 94.69 114 GLU A O 1
ATOM 936 N N . ASN A 1 115 ? 4.250 2.032 19.931 1.00 93.44 115 ASN A N 1
ATOM 937 C CA . ASN A 1 115 ? 3.574 2.946 19.009 1.00 93.44 115 ASN A CA 1
ATOM 938 C C . ASN A 1 115 ? 2.137 2.527 18.678 1.00 93.44 115 ASN A C 1
ATOM 940 O O . ASN A 1 115 ? 1.306 3.415 18.478 1.00 93.44 115 ASN A O 1
ATOM 944 N N . ALA A 1 116 ? 1.824 1.229 18.666 1.00 93.62 116 ALA A N 1
ATOM 945 C CA . ALA A 1 116 ? 0.447 0.753 18.553 1.00 93.62 116 ALA A CA 1
ATOM 946 C C . ALA A 1 116 ? -0.370 1.198 19.779 1.00 93.62 116 ALA A C 1
ATOM 948 O O . ALA A 1 116 ? -1.406 1.845 19.623 1.00 93.62 116 ALA A O 1
ATOM 949 N N . LEU A 1 117 ? 0.162 0.991 20.989 1.00 94.25 117 LEU A N 1
ATOM 950 C CA . LEU A 1 117 ? -0.455 1.446 22.243 1.00 94.25 117 LEU A CA 1
ATOM 951 C C . LEU A 1 117 ? -0.621 2.977 22.299 1.00 94.25 117 LEU A C 1
ATOM 953 O O . LEU A 1 117 ? -1.677 3.476 22.686 1.00 94.25 117 LEU A O 1
ATOM 957 N N . ARG A 1 118 ? 0.384 3.749 21.858 1.00 93.81 118 ARG A N 1
ATOM 958 C CA . ARG A 1 118 ? 0.289 5.223 21.750 1.00 93.81 118 ARG A CA 1
ATOM 959 C C . ARG A 1 118 ? -0.778 5.685 20.755 1.00 93.81 118 ARG A C 1
ATOM 961 O O . ARG A 1 118 ? -1.308 6.781 20.924 1.00 93.81 118 ARG A O 1
ATOM 968 N N . LEU A 1 119 ? -1.059 4.900 19.712 1.00 92.94 119 LEU A N 1
ATOM 969 C CA . LEU A 1 119 ? -2.117 5.205 18.751 1.00 92.94 119 LEU A CA 1
ATOM 970 C C . LEU A 1 119 ? -3.499 4.891 19.338 1.00 92.94 119 LEU A C 1
ATOM 972 O O . LEU A 1 119 ? -4.378 5.741 19.249 1.00 92.94 119 LEU A O 1
ATOM 976 N N . GLN A 1 120 ? -3.665 3.733 19.987 1.00 92.12 120 GLN A N 1
ATOM 977 C CA . GLN A 1 120 ? -4.895 3.359 20.707 1.00 92.12 120 GLN A CA 1
ATOM 978 C C . GLN A 1 120 ? -5.247 4.382 21.801 1.00 92.12 120 GLN A C 1
ATOM 980 O O . GLN A 1 120 ? -6.400 4.773 21.947 1.00 92.12 120 GLN A O 1
ATOM 985 N N . GLY A 1 121 ? -4.246 4.905 22.516 1.00 92.62 121 GLY A N 1
ATOM 986 C CA . GLY A 1 121 ? -4.423 5.976 23.503 1.00 92.62 121 GLY A CA 1
ATOM 987 C C . GLY A 1 121 ? -4.791 7.358 22.934 1.00 92.62 121 GLY A C 1
ATOM 988 O O . GLY A 1 121 ? -4.866 8.315 23.702 1.00 92.62 121 GLY A O 1
ATOM 989 N N . ASN A 1 122 ? -4.989 7.505 21.617 1.00 94.38 122 ASN A N 1
ATOM 990 C CA . ASN A 1 122 ? -5.339 8.771 20.970 1.00 94.38 122 ASN A CA 1
ATOM 991 C C . ASN A 1 122 ? -6.542 8.600 20.010 1.00 94.38 122 ASN A C 1
ATOM 993 O O . ASN A 1 122 ? -6.341 8.290 18.832 1.00 94.38 122 ASN A O 1
ATOM 997 N N . PRO A 1 123 ? -7.781 8.856 20.478 1.00 91.19 123 PRO A N 1
ATOM 998 C CA . PRO A 1 123 ? -8.999 8.640 19.692 1.00 91.19 123 PRO A CA 1
ATOM 999 C C . PRO A 1 123 ? -9.056 9.410 18.363 1.00 91.19 123 PRO A C 1
ATOM 1001 O O . PRO A 1 123 ? -9.416 8.831 17.343 1.00 91.19 123 PRO A O 1
ATOM 1004 N N . GLU A 1 124 ? -8.637 10.682 18.329 1.00 90.75 124 GLU A N 1
ATOM 1005 C CA . GLU A 1 124 ? -8.635 11.494 17.095 1.00 90.75 124 GLU A CA 1
ATOM 1006 C C . GLU A 1 124 ? -7.701 10.910 16.026 1.00 90.75 124 GLU A C 1
ATOM 1008 O O . GLU A 1 124 ? -8.026 10.847 14.834 1.00 90.75 124 GLU A O 1
ATOM 1013 N N . ARG A 1 125 ? -6.514 10.451 16.445 1.00 88.81 125 ARG A N 1
ATOM 1014 C CA . ARG A 1 125 ? -5.577 9.775 15.543 1.00 88.81 125 ARG A CA 1
ATOM 1015 C C . ARG A 1 125 ? -6.084 8.401 15.133 1.00 88.81 125 ARG A C 1
ATOM 1017 O O . ARG A 1 125 ? -5.820 8.013 13.996 1.00 88.81 125 ARG A O 1
ATOM 1024 N N . MET A 1 126 ? -6.787 7.699 16.018 1.00 89.12 126 MET A N 1
ATOM 1025 C CA . MET A 1 126 ? -7.386 6.407 15.716 1.00 89.12 126 MET A CA 1
ATOM 1026 C C . MET A 1 126 ? -8.457 6.551 14.629 1.00 89.12 126 MET A C 1
ATOM 1028 O O . MET A 1 126 ? -8.331 5.920 13.582 1.00 89.12 126 MET A O 1
ATOM 1032 N N . GLU A 1 127 ? -9.407 7.481 14.774 1.00 85.00 127 GLU A N 1
ATOM 1033 C CA . GLU A 1 127 ? -10.410 7.805 13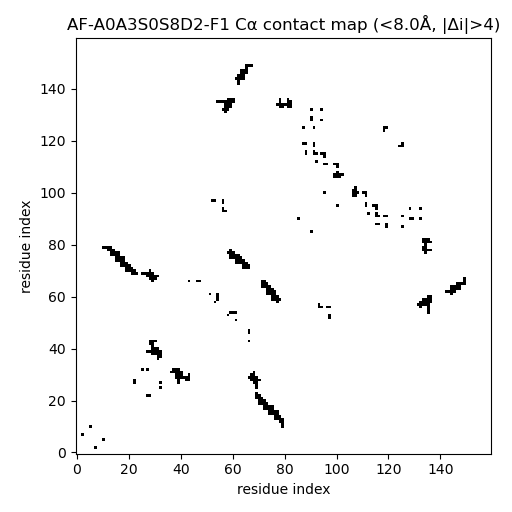.743 1.00 85.00 127 GLU A CA 1
ATOM 1034 C C . GLU A 1 127 ? -9.758 8.147 12.388 1.00 85.00 127 GLU A C 1
ATOM 1036 O O . GLU A 1 127 ? -10.122 7.601 11.339 1.00 85.00 127 GLU A O 1
ATOM 1041 N N . CYS A 1 128 ? -8.715 8.986 12.402 1.00 85.38 128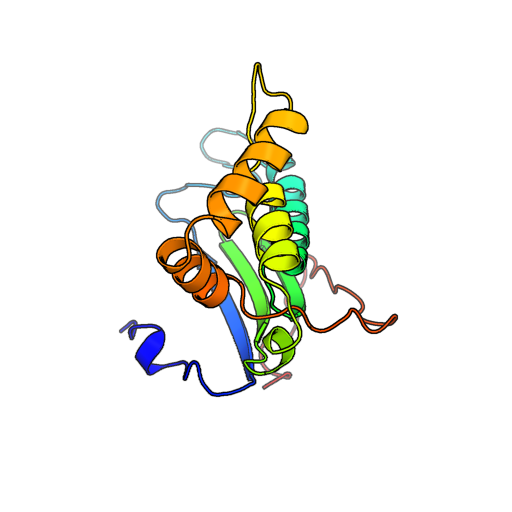 CYS A N 1
ATOM 1042 C CA . CYS A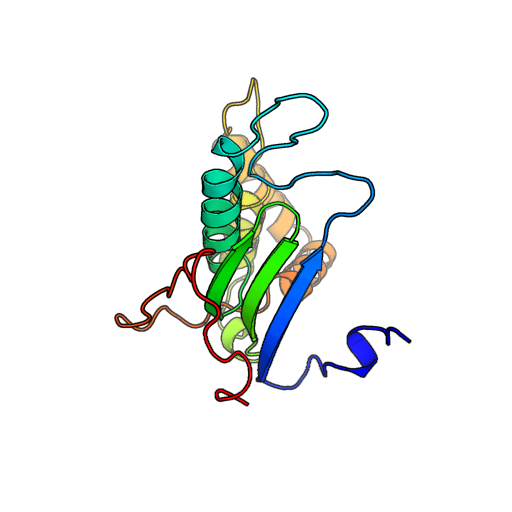 1 128 ? -7.952 9.336 11.201 1.00 85.38 128 CYS A CA 1
ATOM 1043 C C . CYS A 1 128 ? -7.266 8.134 10.525 1.00 85.38 128 CYS A C 1
ATOM 1045 O O . CYS A 1 128 ? -7.035 8.174 9.311 1.00 85.38 128 CYS A O 1
ATOM 1047 N N . VAL A 1 129 ? -6.896 7.101 11.287 1.00 86.25 129 VAL A N 1
ATOM 1048 C CA . VAL A 1 129 ? -6.286 5.865 10.778 1.00 86.25 129 VAL A CA 1
ATOM 1049 C C . VAL A 1 129 ? -7.362 4.885 10.302 1.00 86.25 129 VAL A C 1
ATOM 1051 O O . VAL A 1 129 ? -7.239 4.391 9.182 1.00 86.25 129 VAL A O 1
ATOM 1054 N N . PHE A 1 130 ? -8.462 4.697 11.037 1.00 83.81 130 PHE A N 1
ATOM 1055 C CA . PHE A 1 130 ? -9.632 3.919 10.597 1.00 83.81 130 PHE A CA 1
ATOM 1056 C C . PHE A 1 130 ? -10.143 4.370 9.223 1.00 83.81 130 PHE A C 1
ATOM 1058 O O . PHE A 1 130 ? -10.318 3.551 8.320 1.00 83.81 130 PHE A O 1
ATOM 1065 N N . LEU A 1 131 ? -10.297 5.682 9.009 1.00 77.81 131 LEU A N 1
ATOM 1066 C CA . LEU A 1 131 ? -10.720 6.238 7.715 1.00 77.81 131 LEU A CA 1
ATOM 1067 C C . LEU A 1 131 ? -9.748 5.925 6.561 1.00 77.81 131 LEU A C 1
ATOM 1069 O O . LEU A 1 131 ? -10.157 5.936 5.399 1.00 77.81 131 LEU A O 1
ATOM 1073 N N . ARG A 1 132 ? -8.476 5.634 6.861 1.00 79.50 132 ARG A N 1
ATOM 1074 C CA . ARG A 1 132 ? -7.443 5.232 5.887 1.00 79.50 132 ARG A CA 1
ATOM 1075 C C . ARG A 1 132 ? -7.316 3.710 5.738 1.00 79.50 132 ARG A C 1
ATOM 1077 O O . ARG A 1 132 ? -6.786 3.269 4.723 1.00 79.50 132 ARG A O 1
ATOM 1084 N N . CYS A 1 133 ? -7.799 2.939 6.712 1.00 72.25 133 CYS A N 1
ATOM 1085 C CA . CYS A 1 133 ? -7.650 1.484 6.834 1.00 72.25 133 CYS A CA 1
ATOM 1086 C C . CYS A 1 133 ? -8.956 0.685 6.643 1.00 72.25 133 CYS A C 1
ATOM 1088 O O . CYS A 1 133 ? -9.006 -0.483 7.011 1.00 72.25 133 CYS A O 1
ATOM 1090 N N . ARG A 1 134 ? -9.991 1.274 6.025 1.00 64.38 134 ARG A N 1
ATOM 1091 C CA . ARG A 1 134 ? -11.150 0.545 5.451 1.00 64.38 134 ARG A CA 1
ATOM 1092 C C . ARG A 1 134 ? -10.697 -0.680 4.629 1.00 64.38 134 ARG A C 1
ATOM 1094 O O . ARG A 1 134 ? -9.722 -0.451 3.924 1.00 64.38 134 ARG A O 1
ATOM 1101 N N . PRO A 1 135 ? -11.454 -1.814 4.592 1.00 57.19 135 PRO A N 1
ATOM 1102 C CA . PRO A 1 135 ? -11.186 -3.232 5.008 1.00 57.19 135 PRO A CA 1
ATOM 1103 C C . PRO A 1 135 ? -10.768 -4.268 3.920 1.00 57.19 135 PRO A C 1
ATOM 1105 O O . PRO A 1 135 ? -11.348 -4.295 2.832 1.00 57.19 135 PRO A O 1
ATOM 1108 N N . PRO A 1 136 ? -9.850 -5.223 4.185 1.00 46.12 136 PRO A N 1
ATOM 1109 C CA . PRO A 1 136 ? -9.582 -6.327 3.281 1.00 46.12 136 PRO A CA 1
ATOM 1110 C C . PRO A 1 136 ? -10.706 -7.353 3.416 1.00 46.12 136 PRO A C 1
ATOM 1112 O O . PRO A 1 136 ? -11.050 -7.803 4.508 1.00 46.12 136 PRO A O 1
ATOM 1115 N N . ILE A 1 137 ? -11.245 -7.773 2.278 1.00 39.59 137 ILE A N 1
ATOM 1116 C CA . ILE A 1 137 ? -12.088 -8.966 2.216 1.00 39.59 137 ILE A CA 1
ATOM 1117 C C . ILE A 1 137 ? -11.228 -10.147 2.698 1.00 39.59 137 ILE A C 1
ATOM 1119 O O . ILE A 1 137 ? -10.116 -10.300 2.179 1.00 39.59 137 ILE A O 1
ATOM 1123 N N . PRO A 1 138 ? -11.694 -10.991 3.641 1.00 40.34 138 PRO A N 1
ATOM 1124 C CA . PRO A 1 138 ? -10.948 -12.180 4.034 1.00 40.34 138 PRO A CA 1
ATOM 1125 C C . PRO A 1 138 ? -10.647 -13.008 2.785 1.00 40.34 138 PRO A C 1
ATOM 1127 O O . PRO A 1 138 ? -11.545 -13.277 1.984 1.00 40.34 138 PRO A O 1
ATOM 1130 N N . HIS A 1 139 ? -9.378 -13.378 2.591 1.00 44.03 139 HIS A N 1
ATOM 1131 C CA . HIS A 1 139 ? -8.949 -14.101 1.398 1.00 44.03 139 HIS A CA 1
ATOM 1132 C C . HIS A 1 139 ? -9.750 -15.401 1.258 1.00 44.03 139 HIS A C 1
ATOM 1134 O O . HIS A 1 139 ? -9.457 -16.399 1.917 1.00 44.03 139 HIS A O 1
ATOM 1140 N N . HIS A 1 140 ? -10.735 -15.420 0.356 1.00 36.94 140 HIS A N 1
ATOM 1141 C CA . HIS A 1 140 ? -11.309 -16.676 -0.101 1.00 36.94 140 HIS A CA 1
ATOM 1142 C C . HIS A 1 140 ? -10.167 -17.496 -0.701 1.00 36.94 140 HIS A C 1
ATOM 1144 O O . HIS A 1 140 ? -9.572 -17.095 -1.708 1.00 36.94 140 HIS A O 1
ATOM 1150 N N . ALA A 1 141 ? -9.862 -18.633 -0.073 1.00 32.69 141 ALA A N 1
ATOM 1151 C CA . ALA A 1 141 ? -8.904 -19.606 -0.574 1.00 32.69 141 ALA A CA 1
ATOM 1152 C C . ALA A 1 141 ? -9.322 -20.014 -1.998 1.00 32.69 141 ALA A C 1
ATOM 1154 O O . ALA A 1 141 ? -10.285 -20.755 -2.185 1.00 32.69 141 ALA A O 1
ATOM 1155 N N . GLY A 1 142 ? -8.655 -19.438 -3.003 1.00 37.31 142 GLY A N 1
ATOM 1156 C CA . GLY A 1 142 ? -9.116 -19.462 -4.395 1.00 37.31 142 GLY A CA 1
ATOM 1157 C C . GLY A 1 142 ? -8.925 -18.157 -5.180 1.00 37.31 142 GLY A C 1
ATOM 1158 O O . GLY A 1 142 ? -8.973 -18.200 -6.409 1.00 37.31 142 GLY A O 1
ATOM 1159 N N . GLN A 1 143 ? -8.651 -17.010 -4.539 1.00 42.47 143 GLN A N 1
ATOM 1160 C CA . GLN A 1 143 ? -8.210 -15.809 -5.268 1.00 42.47 143 GLN A CA 1
ATOM 1161 C C . GLN A 1 143 ? -6.815 -16.019 -5.879 1.00 42.47 143 GLN A C 1
ATOM 1163 O O . GLN A 1 143 ? -5.780 -15.830 -5.244 1.00 42.47 143 GLN A O 1
ATOM 1168 N N . VAL A 1 144 ? -6.792 -16.409 -7.154 1.00 39.38 144 VAL A N 1
ATOM 1169 C CA . VAL A 1 144 ? -5.567 -16.479 -7.954 1.00 39.38 144 VAL A CA 1
ATOM 1170 C C . VAL A 1 144 ? -5.121 -15.056 -8.286 1.00 39.38 144 VAL A C 1
ATOM 1172 O O . VAL A 1 144 ? -5.658 -14.442 -9.210 1.00 39.38 144 VAL A O 1
ATOM 1175 N N . PHE A 1 145 ? -4.105 -14.554 -7.580 1.00 48.75 145 PHE A N 1
ATOM 1176 C CA . PHE A 1 145 ? -3.401 -13.323 -7.946 1.00 48.75 145 PHE A CA 1
ATOM 1177 C C . PHE A 1 145 ? -2.803 -13.464 -9.353 1.00 48.75 145 PHE A C 1
ATOM 1179 O O . PHE A 1 145 ? -1.706 -13.995 -9.544 1.00 48.75 145 PHE A O 1
ATOM 1186 N N . ARG A 1 146 ? -3.523 -12.989 -10.375 1.00 47.97 146 ARG A N 1
ATOM 1187 C CA . ARG A 1 146 ? -3.031 -13.006 -11.755 1.00 47.97 146 ARG A CA 1
ATOM 1188 C C . ARG A 1 146 ? -2.025 -11.878 -11.955 1.00 47.97 146 ARG A C 1
ATOM 1190 O O . ARG A 1 146 ? -2.383 -10.793 -12.411 1.00 47.97 146 ARG A O 1
ATOM 1197 N N . ARG A 1 147 ? -0.751 -12.169 -11.676 1.00 50.84 147 ARG A N 1
ATOM 1198 C CA . ARG A 1 147 ? 0.386 -11.391 -12.186 1.00 50.84 147 ARG A CA 1
ATOM 1199 C C . ARG A 1 147 ? 0.325 -11.402 -13.714 1.00 50.84 147 ARG A C 1
ATOM 1201 O O . ARG A 1 147 ? 0.621 -12.419 -14.344 1.00 50.84 147 ARG A O 1
ATOM 1208 N N . MET A 1 148 ? -0.079 -10.291 -14.324 1.00 53.53 148 MET A N 1
ATOM 1209 C CA . MET A 1 148 ? -0.153 -10.210 -15.783 1.00 53.53 148 MET A CA 1
ATOM 1210 C C . MET A 1 148 ? 1.240 -9.955 -16.367 1.00 53.53 148 MET A C 1
ATOM 1212 O O . MET A 1 148 ? 1.886 -8.952 -16.072 1.00 53.53 148 MET A O 1
ATOM 1216 N N . SER A 1 149 ? 1.721 -10.882 -17.198 1.00 47.56 149 SER A N 1
ATOM 1217 C CA . SER A 1 149 ? 3.047 -10.798 -17.818 1.00 47.56 149 SER A CA 1
ATOM 1218 C C . SER A 1 149 ? 3.119 -9.659 -18.842 1.00 47.56 149 SER A C 1
ATOM 1220 O O . SER A 1 149 ? 2.362 -9.672 -19.814 1.00 47.56 149 SER A O 1
ATOM 1222 N N . ALA A 1 150 ? 4.090 -8.754 -18.701 1.00 45.56 150 ALA A N 1
ATOM 1223 C CA . ALA A 1 150 ? 4.258 -7.547 -19.526 1.00 45.56 150 ALA A CA 1
ATOM 1224 C C . ALA A 1 150 ? 4.569 -7.773 -21.033 1.00 45.56 150 ALA A C 1
ATOM 1226 O O . ALA A 1 150 ? 4.848 -6.814 -21.747 1.00 45.56 150 ALA A O 1
ATOM 1227 N N . GLY A 1 151 ? 4.541 -9.021 -21.524 1.00 43.31 151 GLY A N 1
ATOM 1228 C CA . GLY A 1 151 ? 4.913 -9.415 -22.894 1.00 43.31 151 GLY A CA 1
ATOM 1229 C C . GLY A 1 151 ? 3.759 -9.847 -23.812 1.00 43.31 151 GLY A C 1
ATOM 1230 O O . GLY A 1 151 ? 3.991 -10.158 -24.976 1.00 43.31 151 GLY A O 1
ATOM 1231 N N . ARG A 1 152 ? 2.513 -9.876 -23.327 1.00 39.44 152 ARG A N 1
ATOM 1232 C CA . ARG A 1 152 ? 1.306 -10.037 -24.159 1.00 39.44 152 ARG A CA 1
ATOM 1233 C C . ARG A 1 152 ? 0.354 -8.899 -23.823 1.00 39.44 152 ARG A C 1
ATOM 1235 O O . ARG A 1 152 ? 0.224 -8.577 -22.651 1.00 39.44 152 ARG A O 1
ATOM 1242 N N . LYS A 1 153 ? -0.318 -8.317 -24.821 1.00 36.44 153 LYS A N 1
ATOM 1243 C CA . LYS A 1 153 ? -1.512 -7.487 -24.597 1.00 36.44 153 LYS A CA 1
ATOM 1244 C C . LYS A 1 153 ? -2.709 -8.437 -24.448 1.00 36.44 153 LYS A C 1
ATOM 1246 O O . LYS A 1 153 ? -3.110 -8.996 -25.468 1.00 36.44 153 LYS A O 1
ATOM 1251 N N . PRO A 1 154 ? -3.288 -8.658 -23.255 1.00 38.38 154 PRO A N 1
ATOM 1252 C CA . PRO A 1 154 ? -4.639 -9.192 -23.167 1.00 38.38 154 PRO A CA 1
ATOM 1253 C C . PRO A 1 154 ? -5.612 -8.052 -23.506 1.00 38.38 154 PRO A C 1
ATOM 1255 O O . PRO A 1 154 ? -5.269 -6.873 -23.359 1.00 38.38 154 PRO A O 1
ATOM 1258 N N . GLY A 1 155 ? -6.825 -8.379 -23.948 1.00 38.94 155 GLY A N 1
ATOM 1259 C CA . GLY A 1 155 ? -7.889 -7.384 -24.046 1.00 38.94 155 GLY A CA 1
ATOM 1260 C C . GLY A 1 155 ? -8.200 -6.830 -22.655 1.00 38.94 155 GLY A C 1
ATOM 1261 O O . GLY A 1 155 ? -8.690 -7.555 -21.800 1.00 38.94 155 GLY A O 1
ATOM 1262 N N . TRP A 1 156 ? -7.913 -5.548 -22.417 1.00 46.03 156 TRP A N 1
ATOM 1263 C CA . TRP A 1 156 ? -8.282 -4.854 -21.172 1.00 46.03 156 TRP A CA 1
ATOM 1264 C C . TRP A 1 156 ? -9.775 -4.465 -21.126 1.00 46.03 156 TRP A C 1
ATOM 1266 O O . TRP A 1 156 ? -10.193 -3.793 -20.190 1.00 46.03 156 TRP A O 1
ATOM 1276 N N . LEU A 1 157 ? -10.550 -4.822 -22.158 1.00 35.38 157 LEU A N 1
ATOM 1277 C CA . LEU A 1 157 ? -11.898 -4.307 -22.426 1.00 35.38 157 LEU A CA 1
ATOM 1278 C C . LEU A 1 157 ? -13.033 -5.305 -22.143 1.00 35.38 157 LEU A C 1
ATOM 1280 O O . LEU A 1 157 ? -14.175 -4.874 -22.081 1.00 35.38 157 LEU A O 1
ATOM 1284 N N . ASP A 1 158 ? -12.739 -6.590 -21.919 1.00 30.95 158 ASP A N 1
ATOM 1285 C CA . ASP A 1 158 ? -13.766 -7.646 -21.802 1.00 30.95 158 ASP A CA 1
ATOM 1286 C C . ASP A 1 158 ? -14.166 -7.969 -20.341 1.00 30.95 158 ASP A C 1
ATOM 1288 O O . ASP A 1 158 ? -14.738 -9.021 -20.064 1.00 30.95 158 ASP A O 1
ATOM 1292 N N . CYS A 1 159 ? -13.833 -7.085 -19.390 1.00 31.14 159 CYS A N 1
ATOM 1293 C CA . CYS A 1 159 ? -14.092 -7.253 -17.949 1.00 31.14 159 CYS A CA 1
ATOM 1294 C C . CYS A 1 159 ? -14.738 -6.006 -17.303 1.00 31.14 159 CYS A C 1
ATOM 1296 O O . CYS A 1 159 ? -14.444 -5.700 -16.144 1.00 31.14 159 CYS A O 1
ATOM 1298 N N . ALA A 1 160 ? -15.558 -5.272 -18.059 1.00 30.48 160 ALA A N 1
ATOM 1299 C CA . ALA A 1 160 ? -16.367 -4.142 -17.593 1.00 30.48 160 ALA A CA 1
ATOM 1300 C C . ALA A 1 160 ? -17.839 -4.366 -17.968 1.00 30.48 160 ALA A C 1
ATOM 1302 O O . ALA A 1 160 ? -18.065 -4.865 -19.093 1.00 30.48 160 ALA A O 1
#

Sequence (160 aa):
MTYPRHQIVDPGTEGFFHCVSRCVGRAFLCGEDAYIGRSYEHRRVWVEERMLALAECFAVGLYAYAVMSHHVHVVVRVDPQATKDWSDEEVAERWVRLFSVRVDELVDERLCQENALRLQGNPERMECVFLRCRPPIPHHAGQVFRRMSAGRKPGWLDCA

Foldseek 3Di:
DDDDPVVVDPLQDKDKDKDKDFAPPPPWQAQADPVVRDGRPVNQVVVVVLVVLCLVLAAWEFQEKEHDGGMIITITIADQPQLVPDDLLNLLLSVCSNVFDDDPNDGDVVVSVVSSVVCSVDVVSSVVSSVRRRHHDPDDPPRDHPHDDPPDDDPPPPPD

Nearest PDB structures (foldseek):
  3tnw-assembly2_C  TM=3.948E-01  e=7.715E+00  Homo sapiens

pLDDT: mean 80.12, std 18.39, range [30.48, 95.12]

Organism: NCBI:txid1927959

InterPro domains:
  IPR036515 Transposase IS200-like superfamily [G3DSA:3.30.70.1290] (11-124)
  IPR036515 Transposase IS200-like superfamily [SSF143422] (15-82)

Radius of gyration: 18.26 Å; Cα contacts (8 Å, |Δi|>4): 218; chains: 1; bounding box: 43×36×48 Å

Mean predicted aligned error: 9.03 Å

Secondary structure (DSSP, 8-state):
-PPPHHHH--TTS-EEEEEEEE--TT--SSSEETTTTEE-TTHHHHHHHHHHHHHHHTT-EEEEEEEETTEEEEEEEE-SSTTTT--HHHHHHHHHHHS--EETTEE-HHHHHHHHHHHHT-HHHHHHHHTT--PPPP--TT---EE--TTS---TTS--

Solvent-accessible surface area (backbone atoms only — not comparable to full-atom values): 9423 Å² total; per-residue (Å²): 136,86,77,61,64,78,81,79,46,62,83,82,54,67,48,78,44,83,48,74,52,73,53,64,94,84,48,60,62,15,41,68,42,80,91,78,72,46,74,36,48,79,40,46,58,58,55,54,54,50,52,52,55,42,33,71,42,28,22,24,36,69,56,35,41,31,85,44,40,38,35,38,41,37,33,33,34,43,41,68,62,68,39,78,84,64,49,65,64,60,53,24,49,33,51,30,71,76,62,58,40,63,58,95,87,39,74,39,65,66,60,28,53,54,49,24,54,58,38,59,77,29,64,72,60,40,54,62,44,52,77,68,40,46,15,43,62,80,78,59,92,80,75,69,72,48,74,51,63,93,86,61,88,72,81,89,70,84,85,121